Protein AF-A0A2B5I5J2-F1 (afdb_monomer_lite)

Organism: NCBI:txid1890302

Foldseek 3Di:
DDDDPPDDDDPPPDVDDPFWKKWKDAPNHTDDIDTHLVRVQVVCVVVLADHSVQLVVLQVPVDKADADDRRRDIRMHIYTDD

Radius of gyration: 16.37 Å; chains: 1; bounding box: 44×31×41 Å

Sequence (82 aa):
MNTEHTTKEPQLEKRRGRTRTIEIYKDGVHIETIEGLINTFNWAKENYICNQGWIRHSLKTGKETIPGRKFKDGGYLFKYAK

Secondary structure (DSSP, 8-state):
------------------PPEEEEEETTEEEEEEESHHHHHHHHHHTT---HHHHHHHHHH-PPPPP-SS-----EEEEE--

pLDDT: mean 84.76, std 19.62, range [38.5, 98.19]

Structure (mmCIF, N/CA/C/O backbone):
data_AF-A0A2B5I5J2-F1
#
_entry.id   AF-A0A2B5I5J2-F1
#
loop_
_atom_site.group_PDB
_atom_site.id
_atom_site.type_symbol
_atom_site.label_atom_id
_atom_site.label_alt_id
_atom_site.label_comp_id
_atom_site.label_asym_id
_atom_site.label_entity_id
_atom_site.label_seq_id
_atom_site.pdbx_PDB_ins_code
_atom_site.Cartn_x
_atom_site.Cartn_y
_at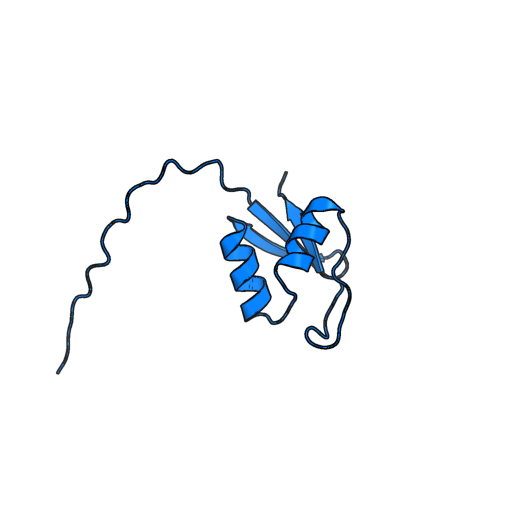om_site.Cartn_z
_atom_site.occupancy
_atom_site.B_iso_or_equiv
_atom_site.auth_seq_id
_atom_site.auth_comp_id
_atom_site.auth_asym_id
_atom_site.auth_atom_id
_atom_site.pdbx_PDB_model_num
ATOM 1 N N . MET A 1 1 ? 33.415 -21.553 24.718 1.00 38.50 1 MET A N 1
ATOM 2 C CA . MET A 1 1 ? 32.049 -21.743 24.187 1.00 38.50 1 MET A CA 1
ATOM 3 C C . MET A 1 1 ? 31.161 -20.700 24.834 1.00 38.50 1 MET A C 1
ATOM 5 O O . MET A 1 1 ? 31.301 -20.458 26.025 1.00 38.50 1 MET A O 1
ATOM 9 N N . ASN A 1 2 ? 30.384 -20.019 24.000 1.00 42.62 2 ASN A N 1
ATOM 10 C CA . ASN A 1 2 ? 29.750 -18.727 24.249 1.00 42.62 2 ASN A CA 1
ATOM 11 C C . ASN A 1 2 ? 28.449 -18.863 25.039 1.00 42.62 2 ASN A C 1
ATOM 13 O O . ASN A 1 2 ? 27.669 -19.757 24.729 1.00 42.62 2 ASN A O 1
ATOM 17 N N . THR A 1 3 ? 28.160 -17.894 25.910 1.00 39.88 3 THR A N 1
ATOM 18 C CA . THR A 1 3 ? 26.777 -17.442 26.139 1.00 39.88 3 THR A CA 1
ATOM 19 C C . THR A 1 3 ? 26.796 -16.022 26.699 1.00 39.88 3 THR A C 1
ATOM 21 O O . THR A 1 3 ? 26.892 -15.812 27.904 1.00 39.88 3 THR A O 1
ATOM 24 N N . GLU A 1 4 ? 26.744 -15.033 25.807 1.00 46.97 4 GLU A N 1
ATOM 25 C CA . GLU A 1 4 ? 26.464 -13.646 26.172 1.00 46.97 4 GLU A CA 1
ATOM 26 C C . GLU A 1 4 ? 24.945 -13.474 26.285 1.00 46.97 4 GLU A C 1
ATOM 28 O O . GLU A 1 4 ? 24.205 -13.535 25.303 1.00 46.97 4 GLU A O 1
ATOM 33 N N . HIS A 1 5 ? 24.479 -13.283 27.517 1.00 45.31 5 HIS A N 1
ATOM 34 C CA . HIS A 1 5 ? 23.137 -12.808 27.821 1.00 45.31 5 HIS A CA 1
ATOM 35 C C . HIS A 1 5 ? 23.038 -11.327 27.434 1.00 45.31 5 HIS A C 1
ATOM 37 O O . HIS A 1 5 ? 23.447 -10.457 28.198 1.00 45.31 5 HIS A O 1
ATOM 43 N N . THR A 1 6 ? 22.484 -11.008 26.263 1.00 40.81 6 THR A N 1
ATOM 44 C CA . THR A 1 6 ? 22.095 -9.622 25.965 1.00 40.81 6 THR A CA 1
ATOM 45 C C . THR A 1 6 ? 20.674 -9.377 26.460 1.00 40.81 6 THR A C 1
ATOM 47 O O . THR A 1 6 ? 19.686 -9.566 25.748 1.00 40.81 6 THR A O 1
ATOM 50 N N . THR A 1 7 ? 20.590 -8.964 27.720 1.00 44.59 7 THR A N 1
ATOM 51 C CA . THR A 1 7 ? 19.410 -8.385 28.363 1.00 44.59 7 THR A CA 1
ATOM 52 C C . THR A 1 7 ? 18.958 -7.165 27.557 1.00 44.59 7 THR A C 1
ATOM 54 O O . THR A 1 7 ? 19.566 -6.102 27.637 1.00 44.59 7 THR A O 1
ATOM 57 N N . LYS A 1 8 ? 17.915 -7.308 26.731 1.00 43.81 8 LYS A N 1
ATOM 58 C CA . LYS A 1 8 ? 17.281 -6.156 26.077 1.00 43.81 8 LYS A CA 1
ATOM 59 C C . LYS A 1 8 ? 16.465 -5.402 27.124 1.00 43.81 8 LYS A C 1
ATOM 61 O O . LYS A 1 8 ? 15.453 -5.903 27.605 1.00 43.81 8 LYS A O 1
ATOM 66 N N . GLU A 1 9 ? 16.957 -4.223 27.482 1.00 48.62 9 GLU A N 1
ATOM 67 C CA . GLU A 1 9 ? 16.329 -3.261 28.385 1.00 48.62 9 GLU A CA 1
ATOM 68 C C . GLU A 1 9 ? 14.846 -3.022 28.034 1.00 48.62 9 GLU A C 1
ATOM 70 O O . GLU A 1 9 ? 14.505 -2.908 26.848 1.00 48.62 9 GLU A O 1
ATOM 75 N N . PRO A 1 10 ? 13.950 -2.898 29.032 1.00 45.22 10 PRO A N 1
ATOM 76 C CA . PRO A 1 10 ? 12.581 -2.474 28.795 1.00 45.22 10 PRO A CA 1
ATOM 77 C C . PRO A 1 10 ? 12.604 -1.005 28.360 1.00 45.22 10 PRO A C 1
ATOM 79 O O . PRO A 1 10 ? 12.761 -0.091 29.168 1.00 45.22 10 PRO A O 1
ATOM 82 N N . GLN A 1 11 ? 12.494 -0.773 27.051 1.00 52.50 11 GLN A N 1
ATOM 83 C CA . GLN A 1 11 ? 12.343 0.569 26.501 1.00 52.50 11 GLN A CA 1
ATOM 84 C C . GLN A 1 11 ? 11.127 1.232 27.147 1.00 52.50 11 GLN A C 1
ATOM 86 O O . GLN A 1 11 ? 10.013 0.725 27.018 1.00 52.50 11 GLN A O 1
ATOM 91 N N . LEU A 1 12 ? 11.385 2.362 27.817 1.00 47.56 12 LEU A N 1
ATOM 92 C CA . LEU A 1 12 ? 10.421 3.349 28.303 1.00 47.56 12 LEU A CA 1
ATOM 93 C C . LEU A 1 12 ? 9.094 3.256 27.541 1.00 47.56 12 LEU A C 1
ATOM 95 O O . LEU A 1 12 ? 9.075 3.466 26.322 1.00 47.56 12 LEU A O 1
ATOM 99 N N . GLU A 1 13 ? 7.992 3.018 28.255 1.00 52.38 13 GLU A N 1
ATOM 100 C CA . GLU A 1 13 ? 6.639 3.167 27.723 1.00 52.38 13 GLU A CA 1
ATOM 101 C C . GLU A 1 13 ? 6.411 4.633 27.323 1.00 52.38 13 GLU A C 1
ATOM 103 O O . GLU A 1 13 ? 5.839 5.452 28.044 1.00 52.38 13 GLU A O 1
ATOM 108 N N . LYS A 1 14 ? 6.896 4.999 26.133 1.00 53.56 14 LYS A N 1
ATOM 109 C CA . LYS A 1 14 ? 6.505 6.220 25.442 1.00 53.56 14 LYS A CA 1
ATOM 110 C C . LYS A 1 14 ? 4.997 6.139 25.317 1.00 53.56 14 LYS A C 1
ATOM 112 O O . LYS A 1 14 ? 4.516 5.211 24.674 1.00 53.56 14 LYS A O 1
ATOM 117 N N . ARG A 1 15 ? 4.286 7.096 25.926 1.00 50.28 15 ARG A N 1
ATOM 118 C CA . ARG A 1 15 ? 2.841 7.326 25.770 1.00 50.28 15 ARG A CA 1
ATOM 119 C C . ARG A 1 15 ? 2.447 7.017 24.325 1.00 50.28 15 ARG A C 1
ATOM 121 O O . ARG A 1 15 ? 2.695 7.831 23.434 1.00 50.28 15 ARG A O 1
ATOM 128 N N . ARG A 1 16 ? 1.941 5.802 24.083 1.00 56.66 16 ARG A N 1
ATOM 129 C CA . ARG A 1 16 ? 1.648 5.307 22.738 1.00 56.66 16 ARG A CA 1
ATOM 130 C C . ARG A 1 16 ? 0.442 6.099 22.263 1.00 56.66 16 ARG A C 1
ATOM 132 O O . ARG A 1 16 ? -0.694 5.763 22.583 1.00 56.66 16 ARG A O 1
ATOM 139 N N . GLY A 1 17 ? 0.688 7.187 21.532 1.00 59.00 17 GLY A N 1
ATOM 140 C CA . GLY A 1 17 ? -0.341 7.757 20.670 1.00 59.00 17 GLY A CA 1
ATOM 141 C C . GLY A 1 17 ? -0.952 6.606 19.875 1.00 59.00 17 GLY A C 1
ATOM 142 O O . GLY A 1 17 ? -0.212 5.724 19.446 1.00 59.00 17 GLY A O 1
ATOM 143 N N . ARG A 1 18 ? -2.286 6.564 19.775 1.00 73.38 18 ARG A N 1
ATOM 144 C CA . ARG A 1 18 ? -3.043 5.416 19.254 1.00 73.38 18 ARG A CA 1
ATOM 145 C C . ARG A 1 18 ? -2.418 4.910 17.950 1.00 73.38 18 ARG A C 1
ATOM 147 O O . ARG A 1 18 ? -2.567 5.542 16.902 1.00 73.38 18 ARG A O 1
ATOM 154 N N . THR A 1 19 ? -1.696 3.793 18.027 1.00 85.31 19 THR A N 1
ATOM 155 C CA . THR A 1 19 ? -1.128 3.148 16.848 1.00 85.31 19 THR A CA 1
ATOM 156 C C . THR A 1 19 ? -2.297 2.676 15.999 1.00 85.31 19 THR A C 1
ATOM 158 O O . THR A 1 19 ? -3.204 2.010 16.490 1.00 85.31 19 THR A O 1
ATOM 161 N N . ARG A 1 20 ? -2.329 3.097 14.735 1.00 92.00 20 ARG A N 1
ATOM 162 C CA . ARG A 1 20 ? -3.367 2.670 13.797 1.00 92.00 20 ARG A CA 1
ATOM 163 C C . ARG A 1 20 ? -2.914 1.403 13.094 1.00 92.00 20 ARG A C 1
ATOM 165 O O . ARG A 1 20 ? -1.764 1.319 12.657 1.00 92.00 20 ARG A O 1
ATOM 172 N N . THR A 1 21 ? -3.843 0.477 12.945 1.00 96.06 21 THR A N 1
ATOM 173 C CA . THR A 1 21 ? -3.672 -0.722 12.132 1.00 96.06 21 THR A CA 1
ATOM 174 C C . THR A 1 21 ? -3.903 -0.389 10.661 1.00 96.06 21 THR A C 1
ATOM 176 O O . THR A 1 21 ? -4.743 0.454 10.331 1.00 96.06 21 THR A O 1
ATOM 179 N N . ILE A 1 22 ? -3.113 -1.002 9.785 1.00 98.00 22 ILE A N 1
ATOM 180 C CA . ILE A 1 22 ? -3.177 -0.844 8.335 1.00 98.00 22 ILE A CA 1
ATOM 181 C C . ILE A 1 22 ? -3.454 -2.212 7.714 1.00 98.00 22 ILE A C 1
ATOM 183 O O . ILE A 1 22 ? -2.712 -3.160 7.943 1.00 98.00 22 ILE A O 1
ATOM 187 N N . GLU A 1 23 ? -4.509 -2.289 6.920 1.00 98.19 23 GLU A N 1
ATOM 188 C CA . GLU A 1 23 ? -4.866 -3.434 6.089 1.00 98.19 23 GLU A CA 1
ATOM 189 C C . GLU A 1 23 ? -4.269 -3.240 4.694 1.00 98.19 23 GLU A C 1
ATOM 191 O O . GLU A 1 23 ? -4.296 -2.136 4.129 1.00 98.19 23 GLU A O 1
ATOM 196 N N . ILE A 1 24 ? -3.726 -4.317 4.137 1.00 98.06 24 ILE A N 1
ATOM 197 C CA . ILE A 1 24 ? -3.082 -4.333 2.830 1.00 98.06 24 ILE A CA 1
ATOM 198 C C . ILE A 1 24 ? -3.878 -5.256 1.920 1.00 98.06 24 ILE A C 1
ATOM 200 O O . ILE A 1 24 ? -4.161 -6.405 2.263 1.00 98.06 24 ILE A O 1
ATOM 204 N N . TYR A 1 25 ? -4.212 -4.750 0.739 1.00 97.88 25 TYR A N 1
ATOM 205 C CA . TYR A 1 25 ? -4.914 -5.496 -0.292 1.00 97.88 25 TYR A CA 1
ATOM 206 C C . TYR A 1 25 ? -4.076 -5.563 -1.559 1.00 97.88 25 TYR A C 1
ATOM 208 O O . TYR A 1 25 ? -3.331 -4.630 -1.864 1.00 97.88 25 TYR A O 1
ATOM 216 N N . LYS A 1 26 ? -4.242 -6.639 -2.318 1.00 96.56 26 LYS A N 1
ATOM 217 C CA . LYS A 1 26 ? -3.677 -6.816 -3.650 1.00 96.56 26 LYS A CA 1
ATOM 218 C C . LYS A 1 26 ? -4.775 -7.320 -4.573 1.00 96.56 26 LYS A C 1
ATOM 220 O O . LYS A 1 26 ? -5.403 -8.331 -4.277 1.00 96.56 26 LYS A O 1
ATOM 225 N N . ASP A 1 27 ? -5.043 -6.570 -5.641 1.00 92.25 27 ASP A N 1
ATOM 226 C CA . ASP A 1 27 ? -6.090 -6.889 -6.622 1.00 92.25 27 ASP A CA 1
ATOM 227 C C . ASP A 1 27 ? -7.460 -7.148 -5.947 1.00 92.25 27 ASP A C 1
ATOM 229 O O . ASP A 1 27 ? -8.198 -8.072 -6.280 1.00 92.25 27 ASP A O 1
ATOM 233 N N . GLY A 1 28 ? -7.774 -6.344 -4.923 1.00 92.62 28 GLY A N 1
ATOM 234 C CA . GLY A 1 28 ? -8.999 -6.449 -4.121 1.00 92.62 28 GLY A CA 1
ATOM 235 C C . GLY A 1 28 ? -8.992 -7.511 -3.012 1.00 92.62 28 GLY A C 1
ATOM 236 O O . GLY A 1 28 ? -9.878 -7.485 -2.159 1.00 92.62 28 GLY A O 1
ATOM 237 N N . VAL A 1 29 ? -7.996 -8.397 -2.957 1.00 96.44 29 VAL A N 1
ATOM 238 C CA . VAL A 1 29 ? -7.880 -9.444 -1.930 1.00 96.44 29 VAL A CA 1
ATOM 239 C C . VAL A 1 29 ? -7.083 -8.925 -0.739 1.00 96.44 29 VAL A C 1
ATOM 241 O O . VAL A 1 29 ? -6.011 -8.355 -0.917 1.00 96.44 29 VAL A O 1
ATOM 244 N N . HIS A 1 30 ? -7.590 -9.112 0.480 1.00 97.12 30 HIS A N 1
ATOM 245 C CA . HIS A 1 30 ? -6.851 -8.781 1.700 1.00 97.12 30 HIS A CA 1
ATOM 246 C C . HIS A 1 30 ? -5.690 -9.763 1.890 1.00 97.12 30 HIS A C 1
ATOM 248 O O . HIS A 1 30 ? -5.922 -10.970 1.932 1.00 97.12 30 HIS A O 1
ATOM 254 N N . ILE A 1 31 ? -4.465 -9.253 2.017 1.00 96.81 31 ILE A N 1
ATOM 255 C CA . ILE A 1 31 ? -3.259 -10.088 2.113 1.00 96.81 31 ILE A CA 1
ATOM 256 C C . ILE A 1 31 ? -2.551 -9.988 3.460 1.00 96.81 31 ILE A C 1
ATOM 258 O O . ILE A 1 31 ? -1.876 -10.935 3.841 1.00 96.81 31 ILE A O 1
ATOM 262 N N . GLU A 1 32 ? -2.675 -8.864 4.170 1.00 96.81 32 GLU A N 1
ATOM 263 C CA . GLU A 1 32 ? -1.944 -8.654 5.420 1.00 96.81 32 GLU A CA 1
ATOM 264 C C . GLU A 1 32 ? -2.557 -7.529 6.262 1.00 96.81 32 GLU A C 1
ATOM 266 O O . GLU A 1 32 ? -3.094 -6.556 5.730 1.00 96.81 32 GLU A O 1
ATOM 271 N N . THR A 1 33 ? -2.413 -7.625 7.584 1.00 97.38 33 THR A N 1
ATOM 272 C CA . THR A 1 33 ? -2.789 -6.577 8.537 1.00 97.38 33 THR A CA 1
ATOM 273 C C . THR A 1 33 ? -1.611 -6.239 9.445 1.00 97.38 33 THR A C 1
ATOM 275 O O . THR A 1 33 ? -1.116 -7.080 10.189 1.00 97.38 33 THR A O 1
ATOM 278 N N . ILE A 1 34 ? -1.178 -4.978 9.440 1.00 96.69 34 ILE A N 1
ATOM 279 C CA . ILE A 1 34 ? 0.014 -4.534 10.169 1.00 96.69 34 ILE A CA 1
ATOM 280 C C . ILE A 1 34 ? -0.340 -3.428 11.152 1.00 96.69 34 ILE A C 1
ATOM 282 O O . ILE A 1 34 ? -0.868 -2.375 10.787 1.00 96.69 34 ILE A O 1
ATOM 286 N N . GLU A 1 35 ? 0.016 -3.627 12.418 1.00 95.44 35 GLU A N 1
ATOM 287 C CA . GLU A 1 35 ? -0.076 -2.573 13.418 1.00 95.44 35 GLU A CA 1
ATOM 288 C C . GLU A 1 35 ? 1.074 -1.570 13.239 1.00 95.44 35 GLU A C 1
ATOM 290 O O . GLU A 1 35 ? 2.253 -1.884 13.428 1.00 95.44 35 GLU A O 1
ATOM 295 N N . GLY A 1 36 ? 0.727 -0.327 12.901 1.00 93.81 36 GLY A N 1
ATOM 296 C CA . GLY A 1 36 ? 1.659 0.790 12.874 1.00 93.81 36 GLY A CA 1
ATOM 297 C C . GLY A 1 36 ? 2.306 1.072 11.518 1.00 93.81 36 GLY A C 1
ATOM 298 O O . GLY A 1 36 ? 2.693 0.196 10.741 1.00 93.81 36 GLY A O 1
ATOM 299 N N . LEU A 1 37 ? 2.488 2.369 11.262 1.00 94.69 37 LEU A N 1
ATOM 300 C CA . LEU A 1 37 ? 3.016 2.879 9.997 1.00 94.69 37 LEU A CA 1
ATOM 301 C C . LEU A 1 37 ? 4.473 2.456 9.747 1.00 94.69 37 LEU A C 1
ATOM 303 O O . LEU A 1 37 ? 4.829 2.121 8.623 1.00 94.69 37 LEU A O 1
ATOM 307 N N . ILE A 1 38 ? 5.311 2.452 10.789 1.00 95.31 38 ILE A N 1
ATOM 308 C CA . ILE A 1 38 ? 6.728 2.075 10.668 1.00 95.31 38 ILE A CA 1
ATOM 309 C C . ILE A 1 38 ? 6.876 0.592 10.316 1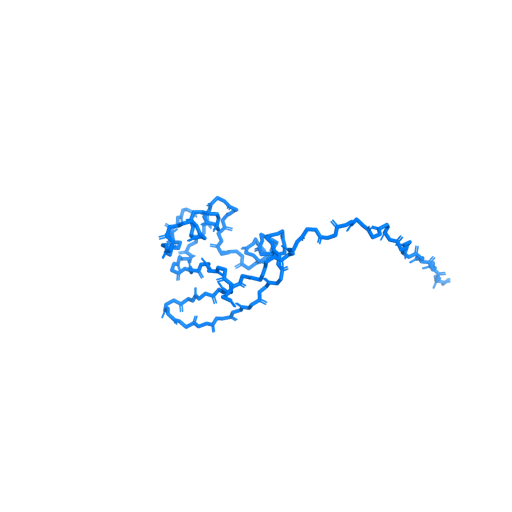.00 95.31 38 ILE A C 1
ATOM 311 O O . ILE A 1 38 ? 7.640 0.257 9.415 1.00 95.31 38 ILE A O 1
ATOM 315 N N . ASN A 1 39 ? 6.097 -0.282 10.954 1.00 96.38 39 ASN A N 1
ATOM 316 C CA . ASN A 1 39 ? 6.102 -1.711 10.640 1.00 96.38 39 ASN A CA 1
ATOM 317 C C . ASN A 1 39 ? 5.639 -1.957 9.199 1.00 96.38 39 ASN A C 1
ATOM 319 O O . ASN A 1 39 ? 6.259 -2.731 8.477 1.00 96.38 39 ASN A O 1
ATOM 323 N N . THR A 1 40 ? 4.631 -1.209 8.742 1.00 97.25 40 THR A N 1
ATOM 324 C CA . THR A 1 40 ? 4.154 -1.278 7.351 1.00 97.25 40 THR A CA 1
ATOM 325 C C . THR A 1 40 ? 5.249 -0.870 6.356 1.00 97.25 40 THR A C 1
ATOM 327 O O . THR A 1 40 ? 5.397 -1.482 5.300 1.00 97.25 40 THR A O 1
ATOM 330 N N . PHE A 1 41 ? 6.056 0.144 6.688 1.00 97.06 41 PHE A N 1
ATOM 331 C CA . PHE A 1 41 ? 7.184 0.564 5.850 1.00 97.06 41 PHE A CA 1
ATOM 332 C C . PHE A 1 41 ? 8.268 -0.507 5.746 1.00 97.06 41 PHE A C 1
ATOM 334 O O . PHE A 1 41 ? 8.817 -0.707 4.661 1.00 97.06 41 PHE A O 1
ATOM 341 N N . ASN A 1 42 ? 8.578 -1.174 6.857 1.00 97.00 42 ASN A N 1
ATOM 342 C CA . ASN A 1 42 ? 9.564 -2.249 6.879 1.00 97.00 42 ASN A CA 1
ATOM 343 C C . ASN A 1 42 ? 9.069 -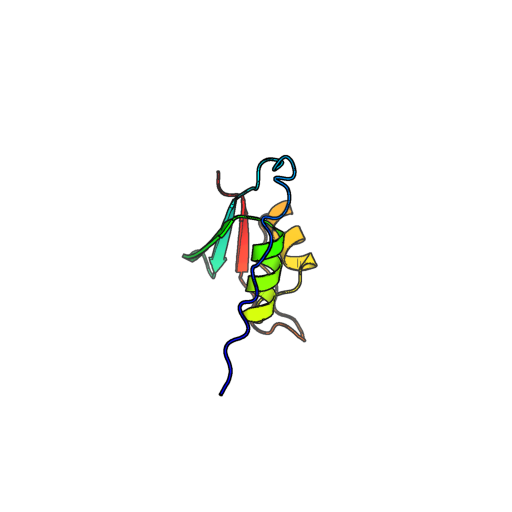3.447 6.069 1.00 97.00 42 ASN A C 1
ATOM 345 O O . ASN A 1 42 ? 9.760 -3.864 5.144 1.00 97.00 42 ASN A O 1
ATOM 349 N N . TRP A 1 43 ? 7.830 -3.884 6.303 1.00 96.94 43 TRP A N 1
ATOM 350 C CA . TRP A 1 43 ? 7.212 -4.981 5.560 1.00 96.94 43 TRP A CA 1
ATOM 351 C C . TRP A 1 43 ? 7.213 -4.733 4.049 1.00 96.94 43 TRP A C 1
ATOM 353 O O . TRP A 1 43 ? 7.657 -5.580 3.278 1.00 96.94 43 TRP A O 1
ATOM 363 N N . ALA A 1 44 ? 6.797 -3.544 3.601 1.00 95.88 44 ALA A N 1
ATOM 364 C CA . ALA A 1 44 ? 6.757 -3.229 2.172 1.00 95.88 44 ALA A CA 1
ATOM 365 C C . ALA A 1 44 ? 8.155 -3.188 1.535 1.00 95.88 44 ALA A C 1
ATOM 367 O O . ALA A 1 44 ? 8.306 -3.480 0.348 1.00 95.88 44 ALA A O 1
ATOM 368 N N . LYS A 1 45 ? 9.183 -2.816 2.307 1.00 94.94 45 LYS A N 1
ATOM 369 C CA . LYS A 1 45 ? 10.578 -2.822 1.857 1.00 94.94 45 LYS A CA 1
ATOM 370 C C . LYS A 1 45 ? 11.128 -4.246 1.776 1.00 94.94 45 LYS A C 1
ATOM 372 O O . LYS A 1 45 ? 11.771 -4.570 0.782 1.00 94.94 45 LYS A O 1
ATOM 377 N N . GLU A 1 46 ? 10.891 -5.056 2.803 1.00 95.94 46 GLU A N 1
ATOM 378 C CA . GLU A 1 46 ? 11.347 -6.449 2.906 1.00 95.94 46 GLU A CA 1
ATOM 379 C C . GLU A 1 46 ? 10.722 -7.327 1.819 1.00 95.94 46 GLU A C 1
ATOM 381 O O . GLU A 1 46 ? 11.420 -8.124 1.203 1.00 95.94 46 GLU A O 1
ATOM 386 N N . ASN A 1 47 ? 9.448 -7.091 1.499 1.00 95.00 47 A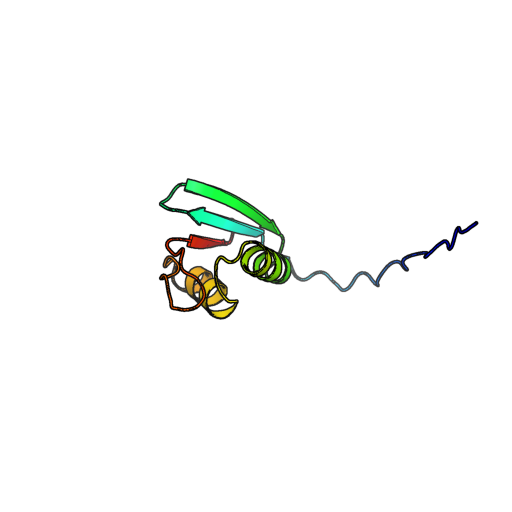SN A N 1
ATOM 387 C CA . ASN A 1 47 ? 8.720 -7.797 0.443 1.00 95.00 47 ASN A CA 1
ATOM 388 C C . ASN A 1 47 ? 8.874 -7.152 -0.947 1.00 95.00 47 ASN A C 1
ATOM 390 O O . ASN A 1 47 ? 8.218 -7.566 -1.895 1.00 95.00 47 ASN A O 1
ATOM 394 N N . TYR A 1 48 ? 9.719 -6.124 -1.088 1.00 94.12 48 TYR A N 1
ATOM 395 C CA . TYR A 1 48 ? 9.978 -5.440 -2.361 1.00 94.12 48 TYR A CA 1
ATOM 396 C C . TYR A 1 48 ? 8.711 -4.908 -3.071 1.00 94.12 48 TYR A C 1
ATOM 398 O O . TYR A 1 48 ? 8.610 -4.915 -4.296 1.00 94.12 48 TYR A O 1
ATOM 406 N N . ILE A 1 49 ? 7.761 -4.385 -2.290 1.00 94.62 49 ILE A N 1
ATOM 407 C CA . ILE A 1 49 ? 6.436 -3.949 -2.754 1.00 94.62 49 ILE A CA 1
ATOM 408 C C . ILE A 1 49 ? 6.445 -2.508 -3.261 1.00 94.62 49 ILE A C 1
ATOM 410 O O . ILE A 1 49 ? 6.089 -2.225 -4.399 1.00 94.62 49 ILE A O 1
ATOM 414 N N . CYS A 1 50 ? 6.805 -1.550 -2.406 1.00 96.12 50 CYS A N 1
ATOM 415 C CA . CYS A 1 50 ? 6.845 -0.134 -2.769 1.00 96.12 50 CYS A CA 1
ATOM 416 C C . CYS A 1 50 ? 7.662 0.683 -1.758 1.00 96.12 50 CYS A C 1
ATOM 418 O O . CYS A 1 50 ? 8.132 0.179 -0.739 1.00 96.12 50 CYS A O 1
ATOM 420 N N . ASN A 1 51 ? 7.852 1.973 -2.041 1.00 95.00 51 ASN A N 1
ATOM 421 C CA . ASN A 1 51 ? 8.496 2.895 -1.107 1.00 95.00 51 ASN A CA 1
ATOM 422 C C . ASN A 1 51 ? 7.486 3.528 -0.128 1.00 95.00 51 ASN A C 1
ATOM 424 O O . ASN A 1 51 ? 6.277 3.516 -0.345 1.00 95.00 51 ASN A O 1
ATOM 428 N N . GLN A 1 52 ? 8.001 4.172 0.922 1.00 96.25 52 GLN A N 1
ATOM 429 C CA . GLN A 1 52 ? 7.181 4.831 1.947 1.00 96.25 52 GLN A CA 1
ATOM 430 C C . GLN A 1 52 ? 6.245 5.917 1.389 1.00 96.25 52 GLN A C 1
ATOM 432 O O . GLN A 1 52 ? 5.167 6.148 1.937 1.00 96.25 52 GLN A O 1
ATOM 437 N N . GLY A 1 53 ? 6.645 6.590 0.305 1.00 96.25 53 GLY A N 1
ATOM 438 C CA . GLY A 1 53 ? 5.830 7.607 -0.359 1.00 96.25 53 GLY A CA 1
ATOM 439 C C . GLY A 1 53 ? 4.556 7.014 -0.955 1.00 96.25 53 GLY A C 1
ATOM 440 O O . GLY A 1 53 ? 3.477 7.567 -0.751 1.00 96.25 53 GLY A O 1
ATOM 441 N N . TRP A 1 54 ? 4.664 5.852 -1.601 1.00 96.56 54 TRP A N 1
ATOM 442 C CA . TRP A 1 54 ? 3.520 5.112 -2.134 1.00 96.56 54 TRP A CA 1
ATOM 443 C C . TRP A 1 54 ? 2.550 4.661 -1.043 1.00 96.56 54 TRP A C 1
ATOM 445 O O . TRP A 1 54 ? 1.347 4.839 -1.201 1.00 96.56 54 TRP A O 1
ATOM 455 N N . ILE A 1 55 ? 3.061 4.179 0.091 1.00 97.00 55 ILE A N 1
ATOM 456 C CA . ILE A 1 55 ? 2.231 3.769 1.236 1.00 97.00 55 ILE A CA 1
ATOM 457 C C . ILE A 1 55 ? 1.424 4.961 1.760 1.00 97.00 55 ILE A C 1
ATOM 459 O O . ILE A 1 55 ? 0.207 4.882 1.905 1.00 97.00 55 ILE A O 1
ATOM 463 N N . ARG A 1 56 ? 2.079 6.109 1.984 1.00 97.50 56 ARG A N 1
ATOM 464 C CA . ARG A 1 56 ? 1.403 7.342 2.428 1.00 97.50 56 ARG A CA 1
ATOM 465 C C . ARG A 1 56 ? 0.397 7.850 1.400 1.00 97.50 56 ARG A C 1
ATOM 467 O O . ARG A 1 56 ? -0.677 8.306 1.782 1.00 97.50 56 ARG A O 1
ATOM 474 N N . HIS A 1 57 ? 0.750 7.796 0.116 1.00 97.69 57 HIS A N 1
ATOM 475 C CA . HIS A 1 57 ? -0.145 8.192 -0.963 1.00 97.69 57 HIS A CA 1
ATOM 476 C C . HIS A 1 57 ? -1.400 7.320 -0.964 1.00 97.69 57 HIS A C 1
ATOM 478 O O . HIS A 1 57 ? -2.498 7.862 -0.924 1.00 97.69 57 HIS A O 1
ATOM 484 N N . SER A 1 58 ? -1.234 5.998 -0.916 1.00 97.56 58 SER A N 1
ATOM 485 C CA . SER A 1 58 ? -2.324 5.024 -0.890 1.00 97.56 58 SER A CA 1
ATOM 486 C C . SER A 1 58 ? -3.239 5.211 0.324 1.00 97.56 58 SER A C 1
ATOM 488 O O . SER A 1 58 ? -4.442 5.382 0.154 1.00 97.56 58 SER A O 1
ATOM 490 N N . LEU A 1 59 ? -2.674 5.346 1.530 1.00 97.38 59 LEU A N 1
ATOM 491 C CA . LEU A 1 59 ? -3.441 5.623 2.753 1.00 97.38 59 LEU A CA 1
ATOM 492 C C . LEU A 1 59 ? -4.245 6.931 2.682 1.00 97.38 59 LEU A C 1
ATOM 494 O O . LEU A 1 59 ? -5.304 7.037 3.300 1.00 97.38 59 LEU A O 1
ATOM 498 N N . LYS A 1 60 ? -3.736 7.942 1.966 1.00 97.31 60 LYS A N 1
ATOM 499 C CA . LYS A 1 60 ? -4.392 9.247 1.812 1.00 97.31 60 LYS A CA 1
ATOM 500 C C . LYS A 1 60 ? -5.469 9.239 0.728 1.00 97.31 60 LYS A C 1
ATOM 502 O O . LYS A 1 60 ? -6.488 9.901 0.894 1.00 97.31 60 LYS A O 1
ATOM 507 N N . THR A 1 61 ? -5.217 8.581 -0.400 1.00 97.38 61 THR A N 1
ATOM 508 C CA . THR A 1 61 ? -6.055 8.690 -1.606 1.00 97.38 61 THR A CA 1
ATOM 509 C C . THR A 1 61 ? -6.930 7.470 -1.855 1.00 97.38 61 THR A C 1
ATOM 511 O O . THR A 1 61 ? -7.834 7.544 -2.681 1.00 97.38 61 THR A O 1
ATOM 514 N N . GLY A 1 62 ? -6.663 6.351 -1.182 1.00 96.50 62 GLY A N 1
ATOM 515 C CA . GLY A 1 62 ? -7.296 5.065 -1.459 1.00 96.50 62 GLY A CA 1
ATOM 516 C C . GLY A 1 62 ? -6.898 4.467 -2.810 1.00 96.50 62 GLY A C 1
ATOM 517 O O . GLY A 1 62 ? -7.603 3.591 -3.302 1.00 96.50 62 GLY A O 1
ATOM 518 N N . LYS A 1 63 ? -5.809 4.945 -3.430 1.00 97.06 63 LYS A N 1
ATOM 519 C CA . LYS A 1 63 ? -5.306 4.421 -4.707 1.00 97.06 63 LY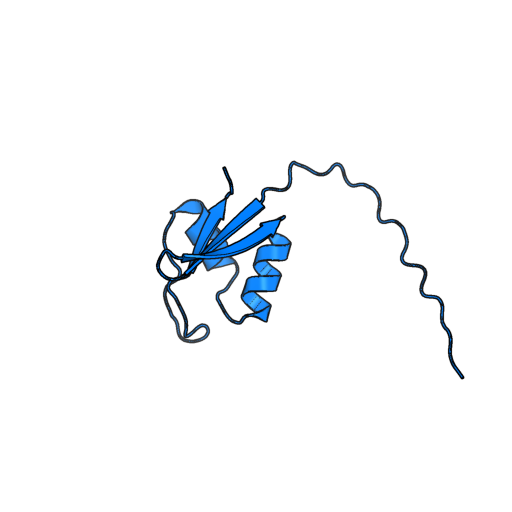S A CA 1
ATOM 520 C C . LYS A 1 63 ? -4.292 3.309 -4.495 1.00 97.06 63 LYS A C 1
ATOM 522 O O . LYS A 1 63 ? -3.489 3.356 -3.562 1.00 97.06 63 LYS A O 1
ATOM 527 N N . GLU A 1 64 ? -4.309 2.347 -5.402 1.00 97.06 64 GLU A N 1
ATOM 528 C CA . GLU A 1 64 ? -3.306 1.294 -5.481 1.00 97.06 64 GLU A CA 1
ATOM 529 C C . GLU A 1 64 ? -1.935 1.842 -5.895 1.00 97.06 64 GLU A C 1
ATOM 531 O O . GLU A 1 64 ? -1.818 2.880 -6.557 1.00 97.06 64 GLU A O 1
ATOM 536 N N . THR A 1 65 ? -0.879 1.138 -5.497 1.00 95.94 65 THR A N 1
ATOM 537 C CA . THR A 1 65 ? 0.478 1.416 -5.959 1.00 95.94 65 THR A CA 1
ATOM 538 C C . THR A 1 65 ? 0.598 1.157 -7.453 1.00 95.94 65 THR A C 1
ATOM 540 O O . THR A 1 65 ? 0.008 0.226 -7.993 1.00 95.94 65 THR A O 1
ATOM 543 N N . ILE A 1 66 ? 1.401 1.967 -8.137 1.00 93.69 66 ILE A N 1
ATOM 544 C CA . ILE A 1 66 ? 1.677 1.783 -9.564 1.00 93.69 66 ILE A CA 1
ATOM 545 C C . ILE A 1 66 ? 3.060 1.137 -9.714 1.00 93.69 66 ILE A C 1
ATOM 547 O O . ILE A 1 66 ? 3.998 1.564 -9.027 1.00 93.69 66 ILE A O 1
ATOM 551 N N . PRO A 1 67 ? 3.215 0.137 -10.603 1.00 92.06 67 PRO A N 1
ATOM 552 C CA . PRO A 1 67 ? 4.516 -0.455 -10.879 1.00 92.06 67 PRO A CA 1
ATOM 553 C C . PRO A 1 67 ? 5.480 0.586 -11.467 1.00 92.06 67 PRO A C 1
ATOM 555 O O . PRO A 1 67 ? 5.104 1.469 -12.236 1.00 92.06 67 PRO A O 1
ATOM 558 N N . GLY A 1 68 ? 6.754 0.487 -11.104 1.00 89.44 68 GLY A N 1
ATOM 559 C CA . GLY A 1 68 ? 7.806 1.403 -11.530 1.00 89.44 68 GLY A CA 1
ATOM 560 C C . GLY A 1 68 ? 9.104 0.689 -11.891 1.00 89.44 68 GLY A C 1
ATOM 561 O O . GLY A 1 68 ? 9.174 -0.530 -12.027 1.00 89.44 68 GLY A O 1
ATOM 562 N N . ARG A 1 69 ? 10.193 1.455 -12.049 1.00 87.75 69 ARG A N 1
ATOM 563 C CA . ARG A 1 69 ? 11.508 0.865 -12.362 1.00 87.75 69 ARG A CA 1
ATOM 564 C C . ARG A 1 69 ? 1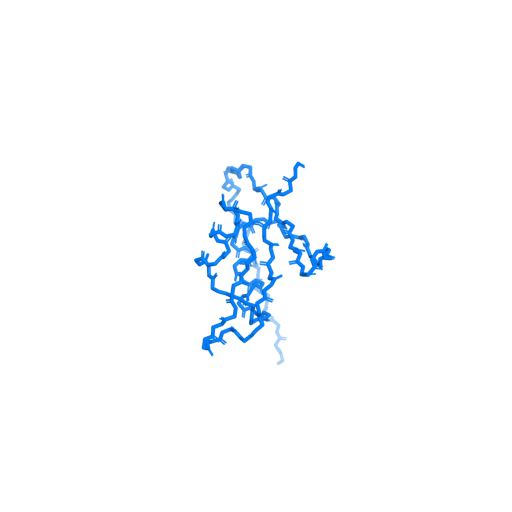2.015 -0.061 -11.260 1.00 87.75 69 ARG A C 1
ATOM 566 O O . ARG A 1 69 ? 12.513 -1.132 -11.581 1.00 87.75 69 ARG A O 1
ATOM 573 N N . LYS A 1 70 ? 11.907 0.380 -10.003 1.00 86.81 70 LYS A N 1
ATOM 574 C CA . LYS A 1 70 ? 12.408 -0.350 -8.834 1.00 86.81 70 LYS A CA 1
ATOM 575 C C . LYS A 1 70 ? 11.423 -1.412 -8.361 1.00 86.81 70 LYS A C 1
ATOM 577 O O . LYS A 1 70 ? 11.829 -2.534 -8.155 1.00 86.81 70 LYS A O 1
ATOM 582 N N . PHE A 1 71 ? 10.150 -1.070 -8.226 1.00 90.31 71 PHE A N 1
ATOM 583 C CA . PHE A 1 71 ? 9.123 -1.990 -7.742 1.00 90.31 71 PHE A CA 1
ATOM 584 C C . PHE A 1 71 ? 8.271 -2.428 -8.924 1.00 90.31 71 PHE A C 1
ATOM 586 O O . PHE A 1 71 ? 7.511 -1.619 -9.453 1.00 90.31 71 PHE A O 1
ATOM 593 N N . LYS A 1 72 ? 8.493 -3.650 -9.408 1.00 87.50 72 LYS A N 1
ATOM 594 C CA . LYS A 1 72 ? 7.855 -4.159 -10.631 1.00 87.50 72 LYS A CA 1
ATOM 595 C C . LYS A 1 72 ? 6.411 -4.578 -10.405 1.00 87.50 72 LYS A C 1
ATOM 597 O O . LYS A 1 72 ? 5.605 -4.435 -11.318 1.00 87.50 72 LYS A O 1
ATOM 602 N N . ASP A 1 73 ? 6.098 -4.976 -9.180 1.00 84.94 73 ASP A N 1
ATOM 603 C CA . ASP A 1 73 ? 4.765 -5.389 -8.784 1.00 84.94 73 ASP A CA 1
ATOM 604 C C . ASP A 1 73 ? 4.036 -4.203 -8.139 1.00 84.94 73 ASP A C 1
ATOM 606 O O . ASP A 1 73 ? 4.430 -3.690 -7.092 1.00 84.94 73 ASP A O 1
ATOM 610 N N . GLY A 1 74 ? 2.997 -3.712 -8.821 1.00 89.56 74 GLY A N 1
ATOM 611 C CA . GLY A 1 74 ? 2.063 -2.706 -8.305 1.00 89.56 74 GLY A CA 1
ATOM 612 C C . GLY A 1 74 ? 0.725 -3.330 -7.905 1.00 89.56 74 GLY A C 1
ATOM 613 O O . GLY A 1 74 ? 0.625 -4.542 -7.749 1.00 89.56 74 GLY A O 1
ATOM 614 N N . GLY A 1 75 ? -0.324 -2.522 -7.767 1.00 94.88 75 GLY A N 1
ATOM 615 C CA . GLY A 1 75 ? -1.677 -2.979 -7.427 1.00 94.88 75 GLY A CA 1
ATOM 616 C C . GLY A 1 75 ? -1.906 -3.209 -5.931 1.00 94.88 75 GLY A C 1
ATOM 617 O O . GLY A 1 75 ? -2.861 -3.880 -5.556 1.00 94.88 75 GLY A O 1
ATOM 618 N N . TYR A 1 76 ? -1.024 -2.696 -5.068 1.00 97.44 76 TYR A N 1
ATOM 619 C CA . TYR A 1 76 ? -1.181 -2.817 -3.618 1.00 97.44 76 TYR A CA 1
ATOM 620 C C . TYR A 1 76 ? -1.936 -1.617 -3.059 1.00 97.44 76 TYR A C 1
ATOM 622 O O . TYR A 1 76 ? -1.592 -0.472 -3.345 1.00 97.44 76 TYR A O 1
ATOM 630 N N . LEU A 1 77 ? -2.933 -1.862 -2.221 1.00 98.12 77 LEU A N 1
ATOM 631 C CA . LEU A 1 77 ? -3.751 -0.837 -1.591 1.00 98.12 77 LEU A CA 1
ATOM 632 C C . LEU A 1 77 ? -3.571 -0.883 -0.078 1.00 98.12 77 LEU A C 1
ATOM 634 O O . LEU A 1 77 ? -3.779 -1.921 0.542 1.00 98.12 77 LEU A O 1
ATOM 638 N N . PHE A 1 78 ? -3.230 0.259 0.511 1.00 97.94 78 PHE A N 1
ATOM 639 C CA . PHE A 1 78 ? -3.059 0.418 1.950 1.00 97.94 78 PHE A CA 1
ATOM 640 C C . PHE A 1 78 ? -4.239 1.202 2.511 1.00 97.94 78 PHE A C 1
ATOM 642 O O . PHE A 1 78 ? -4.519 2.320 2.070 1.00 97.94 78 PHE A O 1
ATOM 649 N N . LYS A 1 79 ? -4.917 0.641 3.510 1.00 97.38 79 LYS A N 1
ATOM 650 C CA . LYS A 1 79 ? -6.057 1.272 4.181 1.00 97.38 79 LYS A CA 1
ATOM 651 C C . LYS A 1 79 ? -5.854 1.239 5.679 1.00 97.38 79 LYS A C 1
ATOM 653 O O . LYS A 1 79 ? -5.359 0.263 6.219 1.00 97.38 79 LYS A O 1
ATOM 658 N N . TYR A 1 80 ? -6.250 2.300 6.368 1.00 96.19 80 TYR A N 1
ATOM 659 C CA . TYR A 1 80 ? -6.379 2.196 7.814 1.00 96.19 80 TYR A CA 1
ATOM 660 C C . TYR A 1 80 ? -7.560 1.291 8.145 1.00 96.19 80 TYR A C 1
ATOM 662 O O . TYR A 1 80 ? -8.648 1.517 7.609 1.00 96.19 80 TYR A O 1
ATOM 670 N N . ALA A 1 81 ? -7.342 0.337 9.048 1.00 92.44 81 ALA A N 1
ATOM 671 C CA . ALA A 1 81 ? -8.423 -0.450 9.621 1.00 92.44 81 ALA A CA 1
ATOM 672 C C . ALA A 1 81 ? -9.459 0.500 10.246 1.00 92.44 81 ALA A C 1
ATOM 674 O O . ALA A 1 81 ? -9.093 1.539 10.823 1.00 92.44 81 ALA A O 1
ATOM 675 N N . LYS A 1 82 ? -10.738 0.174 10.054 1.00 81.25 82 LYS A N 1
ATOM 676 C CA . LYS A 1 82 ? -11.861 0.939 10.605 1.00 81.25 82 LYS A CA 1
ATOM 677 C C . LYS A 1 82 ? -12.053 0.662 12.090 1.00 81.25 82 LYS A C 1
ATOM 679 O O . LYS A 1 82 ? -11.869 -0.500 12.502 1.00 81.25 82 LYS A O 1
#